Protein AF-A0A2H5ZJ92-F1 (afdb_monomer)

Secondary structure (DSSP, 8-state):
------HHHHHHHHHTTHHHHHHTT-SEEEEEEEEESSTTS-SEEEEEEEEETTEEEEEEEEESSS-EEEEEEEE--HHHHHHHHHHHHHHSEEEE---

Sequence (99 aa):
MKRTISAKSERILRDLGVLPRLTAGERLVTAGTVYALDEEARVLASLVFVLEGDVLCVGYAVNRGTGWQIVEQEPYSLRSLGYWQRWLKRHGVPVFSPP

Nearest PDB structures (foldseek):
  1srq-assembly2_C  TM=3.439E-01  e=6.550E-01  Homo sapiens
  5h7z-assembly1_A  TM=3.379E-01  e=4.972E+00  Pseudomonas aeruginosa PAO1
  8xb5-assembly1_A  TM=4.411E-01  e=7.457E+00  Acinetobacter phage SH-Ab 15497
  2h2u-assembly1_A  TM=4.339E-01  e=7.457E+00  Homo sapiens
  1s1d-assembly2_B  TM=4.580E-01  e=7.901E+00  Homo sapiens

Mean predicted aligned error: 4.13 Å

Structure (mmCIF, N/CA/C/O backbone):
data_AF-A0A2H5ZJ92-F1
#
_entry.id   AF-A0A2H5ZJ92-F1
#
loop_
_atom_site.group_PDB
_atom_site.id
_atom_site.type_symbol
_atom_site.label_atom_id
_atom_site.label_alt_id
_atom_site.label_comp_id
_atom_site.label_asym_id
_atom_site.label_entity_id
_atom_site.label_seq_id
_atom_site.pdbx_PDB_ins_code
_atom_site.Cartn_x
_atom_site.Cartn_y
_atom_site.Cartn_z
_atom_site.occupancy
_atom_site.B_iso_or_equiv
_atom_site.auth_seq_id
_atom_site.auth_comp_id
_atom_site.auth_asym_id
_atom_site.auth_atom_id
_atom_site.pdbx_PDB_model_num
ATOM 1 N N . MET A 1 1 ? -18.573 2.763 12.282 1.00 49.00 1 MET A N 1
ATOM 2 C CA . MET A 1 1 ? -17.255 2.099 12.404 1.00 49.00 1 MET A CA 1
ATOM 3 C C . MET A 1 1 ? -16.713 2.255 13.822 1.00 49.00 1 MET A C 1
ATOM 5 O O . MET A 1 1 ? -16.180 3.305 14.147 1.00 49.00 1 MET A O 1
ATOM 9 N N . LYS A 1 2 ? -16.844 1.244 14.690 1.00 43.53 2 LYS A N 1
ATOM 10 C CA . LYS A 1 2 ? -16.022 1.173 15.911 1.00 43.53 2 LYS A CA 1
ATOM 11 C C . LYS A 1 2 ? -14.769 0.384 15.557 1.00 43.53 2 LYS A C 1
ATOM 13 O O . LYS A 1 2 ? -14.826 -0.837 15.461 1.00 43.53 2 LYS A O 1
ATOM 18 N N . ARG A 1 3 ? -13.656 1.078 15.319 1.00 55.44 3 ARG A N 1
ATOM 19 C CA . ARG A 1 3 ? -12.347 0.439 15.192 1.00 55.44 3 ARG A CA 1
ATOM 20 C C . ARG A 1 3 ? -11.290 1.173 15.973 1.00 55.44 3 ARG A C 1
ATOM 22 O O . ARG A 1 3 ? -10.970 2.320 15.695 1.00 55.44 3 ARG A O 1
ATOM 29 N N . THR A 1 4 ? -10.727 0.431 16.908 1.00 65.88 4 THR A N 1
ATOM 30 C CA . THR A 1 4 ? -9.559 0.745 17.717 1.00 65.88 4 THR A CA 1
ATOM 31 C C . THR A 1 4 ? -8.291 0.662 16.856 1.00 65.88 4 THR A C 1
ATOM 33 O O . THR A 1 4 ? -7.381 -0.107 17.150 1.00 65.88 4 THR A O 1
ATOM 36 N N . ILE A 1 5 ? -8.220 1.402 15.742 1.00 77.56 5 ILE A N 1
ATOM 37 C CA . ILE A 1 5 ? -6.914 1.678 15.128 1.00 77.56 5 ILE A CA 1
ATOM 38 C C . ILE A 1 5 ? -6.208 2.626 16.094 1.00 77.56 5 ILE A C 1
ATOM 40 O O . ILE A 1 5 ? -6.795 3.609 16.539 1.00 77.56 5 ILE A O 1
ATOM 44 N N . SER A 1 6 ? -4.978 2.307 16.494 1.00 87.75 6 SER A N 1
ATOM 45 C CA . SER A 1 6 ? -4.256 3.160 17.442 1.00 87.75 6 SER A CA 1
ATOM 46 C C . SER A 1 6 ? -4.057 4.563 16.858 1.00 87.75 6 SER A C 1
ATOM 48 O O . SER A 1 6 ? -3.879 4.698 15.648 1.00 87.75 6 SER A O 1
ATOM 50 N N . ALA A 1 7 ? -3.990 5.600 17.700 1.00 90.19 7 ALA A N 1
ATOM 51 C CA . ALA A 1 7 ? -3.742 6.978 17.248 1.00 90.19 7 ALA A CA 1
ATOM 52 C C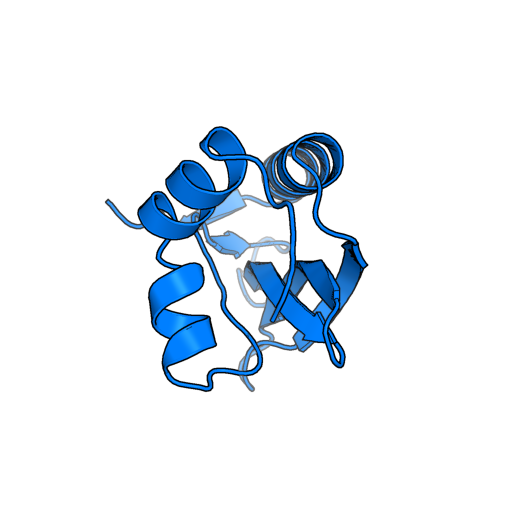 . ALA A 1 7 ? -2.477 7.097 16.372 1.00 90.19 7 ALA A C 1
ATOM 54 O O . ALA A 1 7 ? -2.428 7.863 15.412 1.00 90.19 7 ALA A O 1
ATOM 55 N N . LYS A 1 8 ? -1.458 6.271 16.654 1.00 92.38 8 LYS A N 1
ATOM 56 C CA . LYS A 1 8 ? -0.255 6.155 15.820 1.00 92.38 8 LYS A CA 1
ATOM 57 C C . LYS A 1 8 ? -0.569 5.647 14.410 1.00 92.38 8 LYS A C 1
ATOM 59 O O . LYS A 1 8 ? -0.042 6.194 13.447 1.00 92.38 8 LYS A O 1
ATOM 64 N N . SER A 1 9 ? -1.384 4.600 14.300 1.00 93.25 9 SER A N 1
ATOM 65 C CA . SER A 1 9 ? -1.799 4.041 13.010 1.00 93.25 9 SER A CA 1
ATOM 66 C C . SER A 1 9 ? -2.641 5.039 12.231 1.00 93.25 9 SER A C 1
ATOM 68 O O . SER A 1 9 ? -2.400 5.244 11.050 1.00 93.25 9 SER A O 1
ATOM 70 N N . GLU A 1 10 ? -3.581 5.702 12.906 1.00 93.19 10 GLU A N 1
ATOM 71 C CA . GLU A 1 10 ? -4.419 6.717 12.278 1.00 93.19 10 GLU A CA 1
ATOM 72 C C . GLU A 1 10 ? -3.577 7.860 11.702 1.00 93.19 10 GLU A C 1
ATOM 74 O O . GLU A 1 10 ? -3.746 8.214 10.537 1.00 93.19 10 GLU A O 1
ATOM 79 N N . ARG A 1 11 ? -2.613 8.381 12.477 1.00 94.94 11 ARG A N 1
ATOM 80 C CA . ARG A 1 11 ? -1.684 9.413 12.000 1.00 94.94 11 ARG A CA 1
ATOM 81 C C . ARG A 1 11 ? -0.919 8.951 10.762 1.00 94.94 11 ARG A C 1
ATOM 83 O O . ARG A 1 11 ? -0.947 9.637 9.755 1.00 94.94 11 ARG A O 1
ATOM 90 N N . ILE A 1 12 ? -0.314 7.762 10.804 1.00 94.81 12 ILE A N 1
ATOM 91 C CA . ILE A 1 12 ? 0.434 7.215 9.660 1.00 94.81 12 ILE A CA 1
ATOM 92 C C . ILE A 1 12 ? -0.456 7.092 8.420 1.00 94.81 12 ILE A C 1
ATOM 94 O O . ILE A 1 12 ? -0.055 7.482 7.330 1.00 94.81 12 ILE A O 1
ATOM 98 N N . LEU A 1 13 ? -1.666 6.554 8.565 1.00 94.81 13 LEU A N 1
ATOM 99 C CA . LEU A 1 13 ? -2.587 6.394 7.442 1.00 94.81 13 LEU A CA 1
ATOM 100 C C . LEU A 1 13 ? -3.076 7.747 6.900 1.00 94.81 13 LEU A C 1
ATOM 102 O O . LEU A 1 13 ? -3.378 7.855 5.714 1.00 94.81 13 LEU A O 1
ATOM 106 N N . ARG A 1 14 ? -3.153 8.781 7.741 1.00 94.62 14 ARG A N 1
ATOM 107 C CA . ARG A 1 14 ? -3.448 10.153 7.317 1.00 94.62 14 ARG A CA 1
ATOM 108 C C . ARG A 1 14 ? -2.273 10.771 6.560 1.00 94.62 14 ARG A C 1
ATOM 110 O O . ARG A 1 14 ? -2.499 11.316 5.486 1.00 94.62 14 ARG A O 1
ATOM 117 N N . ASP A 1 15 ? -1.054 10.618 7.073 1.00 94.19 15 ASP A N 1
ATOM 118 C CA . ASP A 1 15 ? 0.181 11.114 6.448 1.00 94.19 15 ASP A CA 1
ATOM 119 C C . ASP A 1 15 ? 0.420 10.453 5.081 1.00 94.19 15 ASP A C 1
ATOM 121 O O . ASP A 1 15 ? 0.846 11.100 4.133 1.00 94.19 15 ASP A O 1
ATOM 125 N N . LEU A 1 16 ? 0.066 9.171 4.944 1.00 93.69 16 LEU A N 1
ATOM 126 C CA . LEU A 1 16 ? 0.095 8.442 3.671 1.00 93.69 16 LEU A CA 1
ATOM 127 C C . LEU A 1 16 ? -1.059 8.809 2.717 1.00 93.69 16 LEU A C 1
ATOM 129 O O . LEU A 1 16 ? -1.148 8.245 1.628 1.00 93.69 16 LEU A O 1
ATOM 133 N N . GLY A 1 17 ? -1.982 9.688 3.121 1.00 94.62 17 GLY A N 1
ATOM 134 C CA . GLY A 1 17 ? -3.162 10.055 2.333 1.00 94.62 17 GLY A CA 1
ATOM 135 C C . GLY A 1 17 ? -4.211 8.944 2.201 1.00 94.62 17 GLY A C 1
ATOM 136 O O . GLY A 1 17 ? -5.143 9.070 1.409 1.00 94.62 17 GLY A O 1
ATOM 137 N N . VAL A 1 18 ? -4.102 7.865 2.980 1.00 95.44 18 VAL A N 1
ATOM 138 C CA . VAL A 1 18 ? -4.975 6.686 2.886 1.00 95.44 18 VAL A CA 1
ATOM 139 C C . VAL A 1 18 ? -6.363 6.966 3.449 1.00 95.44 18 VAL A C 1
ATOM 141 O O . VAL A 1 18 ? -7.361 6.737 2.770 1.00 95.44 18 VAL A O 1
ATOM 144 N N . LEU A 1 19 ? -6.449 7.485 4.679 1.00 92.44 19 LEU A N 1
ATOM 145 C CA . LEU A 1 19 ? -7.747 7.702 5.335 1.00 92.44 19 LEU A CA 1
ATOM 146 C C . LEU A 1 19 ? -8.665 8.664 4.572 1.00 92.44 19 LEU A C 1
ATOM 148 O O . LEU A 1 19 ? -9.839 8.321 4.421 1.00 92.44 19 LEU A O 1
ATOM 152 N N . PRO A 1 20 ? -8.196 9.828 4.073 1.00 92.69 20 PRO A N 1
ATOM 153 C CA . PRO A 1 20 ? -9.054 10.726 3.304 1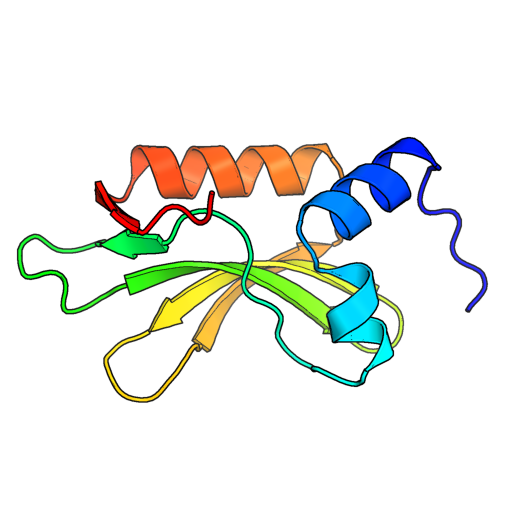.00 92.69 20 PRO A CA 1
ATOM 154 C C . PRO A 1 20 ? -9.641 10.051 2.060 1.00 92.69 20 PRO A C 1
ATOM 156 O O . PRO A 1 20 ? -10.834 10.178 1.803 1.00 92.69 20 PRO A O 1
ATOM 159 N N . ARG A 1 21 ? -8.825 9.276 1.336 1.00 94.94 21 ARG A N 1
ATOM 160 C CA . ARG A 1 21 ? -9.218 8.589 0.098 1.00 94.94 21 ARG A CA 1
ATOM 161 C C . ARG A 1 21 ? -10.200 7.446 0.347 1.00 94.94 21 ARG A C 1
ATOM 163 O O . ARG A 1 21 ? -11.234 7.369 -0.311 1.00 94.94 21 ARG A O 1
ATOM 170 N N . LEU A 1 22 ? -9.949 6.621 1.366 1.00 91.56 22 LEU A N 1
ATOM 171 C CA . LEU A 1 22 ? -10.905 5.592 1.792 1.00 91.56 22 LEU A CA 1
ATOM 172 C C . LEU A 1 22 ? -12.234 6.210 2.257 1.00 91.56 22 LEU A C 1
ATOM 174 O O . LEU A 1 22 ? -13.301 5.690 1.944 1.00 91.56 22 LEU A O 1
ATOM 178 N N . THR A 1 23 ? -12.186 7.347 2.960 1.00 89.94 23 THR A N 1
ATOM 179 C CA . THR A 1 23 ? -13.390 8.072 3.412 1.00 89.94 23 THR A CA 1
ATOM 180 C C . THR A 1 23 ? -14.176 8.662 2.238 1.00 89.94 23 THR A C 1
ATOM 182 O O . THR A 1 23 ? -15.401 8.719 2.292 1.00 89.94 23 THR A O 1
ATOM 185 N N . ALA A 1 24 ? -13.493 9.045 1.156 1.00 92.38 24 ALA A N 1
ATOM 186 C CA . ALA A 1 24 ? -14.111 9.474 -0.097 1.00 92.38 24 ALA A CA 1
ATOM 187 C C . ALA A 1 24 ? -14.721 8.315 -0.916 1.00 92.38 24 ALA A C 1
ATOM 189 O O . ALA A 1 24 ? -15.305 8.551 -1.970 1.00 92.38 24 ALA A O 1
ATOM 190 N N . GLY A 1 25 ? -14.611 7.070 -0.438 1.00 92.12 25 GLY A N 1
ATOM 191 C CA . GLY A 1 25 ? -15.199 5.890 -1.071 1.00 92.12 25 GLY A CA 1
ATOM 192 C C . GLY A 1 25 ? -14.279 5.169 -2.057 1.00 92.12 25 GLY A C 1
ATOM 193 O O . GLY A 1 25 ? -14.737 4.260 -2.754 1.00 92.12 25 GLY A O 1
ATOM 194 N N . GLU A 1 26 ? -12.991 5.526 -2.123 1.00 93.69 26 GLU A N 1
ATOM 195 C CA . GLU A 1 26 ? -12.031 4.761 -2.918 1.00 93.69 26 GLU A CA 1
ATOM 196 C C . GLU A 1 26 ? -11.886 3.342 -2.356 1.00 93.69 26 GLU A C 1
ATOM 198 O O . GLU A 1 26 ? -11.605 3.142 -1.175 1.00 93.69 26 GLU A O 1
ATOM 203 N N . ARG A 1 27 ? -12.065 2.337 -3.218 1.00 90.44 27 ARG A N 1
ATOM 204 C CA . ARG A 1 27 ? -11.956 0.920 -2.830 1.00 90.44 27 ARG A CA 1
ATOM 205 C C . ARG A 1 27 ? -10.510 0.436 -2.749 1.00 90.44 27 ARG A C 1
ATOM 207 O O . ARG A 1 27 ? -10.226 -0.518 -2.032 1.00 90.44 27 ARG A O 1
ATOM 214 N N . LEU A 1 28 ? -9.622 1.084 -3.501 1.00 93.69 28 LEU A N 1
ATOM 215 C CA . LEU A 1 28 ? -8.209 0.753 -3.610 1.00 93.69 28 LEU A CA 1
ATOM 216 C C . LEU A 1 28 ? -7.392 2.035 -3.578 1.00 93.69 28 LEU A C 1
ATOM 218 O O . LEU A 1 28 ? -7.525 2.878 -4.459 1.00 93.69 28 LEU A O 1
ATOM 222 N N . VAL A 1 29 ? -6.528 2.156 -2.574 1.00 96.81 29 VAL A N 1
ATOM 223 C CA . VAL A 1 29 ? -5.688 3.334 -2.375 1.00 96.81 29 VAL A CA 1
ATOM 224 C C . VAL A 1 29 ? -4.225 2.932 -2.437 1.00 96.81 29 VAL A C 1
ATOM 226 O O . VAL A 1 29 ? -3.718 2.255 -1.547 1.00 96.81 29 VAL A O 1
ATOM 229 N N . THR A 1 30 ? -3.531 3.365 -3.485 1.00 96.12 30 THR A N 1
ATOM 230 C CA . THR A 1 30 ? -2.069 3.270 -3.568 1.00 96.12 30 THR A CA 1
ATOM 231 C C . THR A 1 30 ? -1.420 4.384 -2.753 1.00 96.12 30 THR A C 1
ATOM 233 O O . THR A 1 30 ? -1.920 5.514 -2.750 1.00 96.12 30 THR A O 1
ATOM 236 N N . ALA A 1 31 ? -0.305 4.095 -2.088 1.00 95.06 31 ALA A N 1
ATOM 237 C CA . ALA A 1 31 ? 0.388 5.065 -1.247 1.00 95.06 31 ALA A CA 1
ATOM 238 C C . ALA A 1 31 ? 1.913 4.913 -1.302 1.00 95.06 31 ALA A C 1
ATOM 240 O O . ALA A 1 31 ? 2.449 3.811 -1.378 1.00 95.06 31 ALA A O 1
ATOM 241 N N . GLY A 1 32 ? 2.617 6.038 -1.174 1.00 91.25 32 GLY A N 1
ATOM 242 C CA . GLY A 1 32 ? 4.077 6.070 -1.146 1.00 91.25 32 GLY A CA 1
ATOM 243 C C . GLY A 1 32 ? 4.722 5.767 -2.499 1.00 91.25 32 GLY A C 1
ATOM 244 O O . GLY A 1 32 ? 4.170 6.075 -3.555 1.00 91.25 32 GLY A O 1
ATOM 245 N N . THR A 1 33 ? 5.930 5.210 -2.448 1.00 94.94 33 THR A N 1
ATOM 246 C CA . THR A 1 33 ? 6.767 4.963 -3.623 1.00 94.94 33 THR A CA 1
ATOM 247 C C . THR A 1 33 ? 6.161 3.912 -4.557 1.00 94.94 33 THR A C 1
ATOM 249 O O . THR A 1 33 ? 5.638 2.882 -4.124 1.00 94.94 33 THR A O 1
ATOM 252 N N . VAL A 1 34 ? 6.271 4.170 -5.857 1.00 96.50 34 VAL A N 1
ATOM 253 C CA . VAL A 1 34 ? 6.047 3.210 -6.935 1.00 96.50 34 VAL A CA 1
ATOM 254 C C . VAL A 1 34 ? 7.395 2.638 -7.360 1.00 96.50 34 VAL A C 1
ATOM 256 O O . VAL A 1 34 ? 8.368 3.373 -7.540 1.00 96.50 34 VAL A O 1
ATOM 259 N N . TYR A 1 35 ? 7.438 1.324 -7.530 1.00 97.00 35 TYR A N 1
ATOM 260 C CA . TYR A 1 35 ? 8.621 0.553 -7.882 1.00 97.00 35 TYR A CA 1
ATOM 261 C C . TYR A 1 35 ? 8.411 -0.152 -9.222 1.00 97.00 35 TYR A C 1
ATOM 263 O O . TYR A 1 35 ? 7.333 -0.682 -9.458 1.00 97.00 35 TYR A O 1
ATOM 271 N N . ALA A 1 36 ? 9.420 -0.208 -10.081 1.00 96.62 36 ALA A N 1
ATOM 272 C CA . ALA A 1 36 ? 9.455 -1.140 -11.203 1.00 96.62 36 ALA A CA 1
ATOM 273 C C . ALA A 1 36 ? 9.920 -2.516 -10.708 1.00 96.62 36 ALA A C 1
ATOM 275 O O . ALA A 1 36 ? 10.912 -2.599 -9.982 1.00 96.62 36 ALA A O 1
ATOM 276 N N . LEU A 1 37 ? 9.200 -3.580 -11.071 1.00 94.12 37 LEU A N 1
ATOM 277 C CA . LEU A 1 37 ? 9.560 -4.971 -10.757 1.00 94.12 37 LEU A CA 1
ATOM 278 C C . 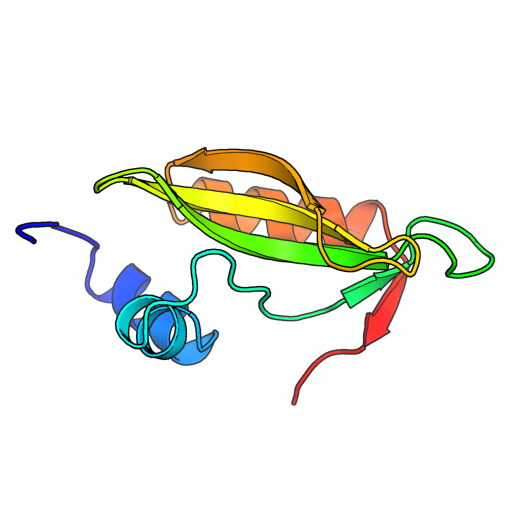LEU A 1 37 ? 10.330 -5.665 -11.889 1.00 94.12 37 LEU A C 1
ATOM 280 O O . LEU A 1 37 ? 10.824 -6.774 -11.703 1.00 94.12 37 LEU A O 1
ATOM 284 N N . ASP A 1 38 ? 10.419 -5.029 -13.052 1.00 91.81 38 ASP A N 1
ATOM 285 C CA . ASP A 1 38 ? 11.185 -5.472 -14.210 1.00 91.81 38 ASP A CA 1
ATOM 286 C C . ASP A 1 38 ? 12.113 -4.355 -14.714 1.00 91.81 38 ASP A C 1
ATOM 288 O O . ASP A 1 38 ? 11.933 -3.177 -14.403 1.00 91.81 38 ASP A O 1
ATOM 292 N N . GLU A 1 39 ? 13.132 -4.727 -15.492 1.00 85.38 39 GLU A N 1
ATOM 293 C CA . GLU A 1 39 ? 14.134 -3.780 -16.010 1.00 85.38 39 GLU A CA 1
ATOM 294 C C . GLU A 1 39 ? 13.534 -2.764 -16.993 1.00 85.38 39 GLU A C 1
ATOM 296 O O . GLU A 1 39 ? 13.994 -1.629 -17.085 1.00 85.38 39 GLU A O 1
ATOM 301 N N . GLU A 1 40 ? 12.478 -3.158 -17.706 1.00 87.00 40 GLU A N 1
ATOM 302 C CA . GLU A 1 40 ? 11.792 -2.321 -18.694 1.00 87.00 40 GLU A CA 1
ATOM 303 C C . GLU A 1 40 ? 10.683 -1.443 -18.082 1.00 87.00 40 GLU A C 1
ATOM 305 O O . GLU A 1 40 ? 9.995 -0.734 -18.818 1.00 87.00 40 GLU A O 1
ATOM 310 N N . ALA A 1 41 ? 10.483 -1.497 -16.759 1.00 86.38 41 ALA A N 1
ATOM 311 C CA . ALA A 1 41 ? 9.436 -0.785 -16.022 1.00 86.38 41 ALA A CA 1
ATOM 312 C C . ALA A 1 41 ? 8.010 -0.981 -16.582 1.00 86.38 41 ALA A C 1
ATOM 314 O O . ALA A 1 41 ? 7.159 -0.091 -16.480 1.00 86.38 41 ALA A O 1
ATOM 315 N N . ARG A 1 42 ? 7.726 -2.153 -17.162 1.00 90.38 42 ARG A N 1
ATOM 316 C CA . ARG A 1 42 ? 6.390 -2.525 -17.661 1.00 90.38 42 ARG A CA 1
ATOM 317 C C . ARG A 1 42 ? 5.498 -3.039 -16.538 1.00 90.38 42 ARG A C 1
ATOM 319 O O . ARG A 1 42 ? 4.273 -3.000 -16.665 1.00 90.38 42 ARG A O 1
ATOM 326 N N . VAL A 1 43 ? 6.093 -3.498 -15.437 1.00 95.12 43 VAL A N 1
ATOM 327 C CA . VAL A 1 43 ? 5.378 -3.924 -14.234 1.00 95.12 43 VAL A CA 1
ATOM 328 C C . VAL A 1 43 ? 5.708 -2.978 -13.089 1.00 95.12 43 VAL A C 1
ATOM 330 O O . VAL A 1 43 ? 6.748 -3.087 -12.442 1.00 95.12 43 VAL A O 1
ATOM 333 N N . LEU A 1 44 ? 4.786 -2.060 -12.807 1.00 96.94 44 LEU A N 1
ATOM 334 C CA . LEU A 1 44 ? 4.888 -1.164 -11.659 1.00 96.94 44 LEU A CA 1
ATOM 335 C C . LEU A 1 44 ? 4.231 -1.797 -10.439 1.00 96.94 44 LEU A C 1
ATOM 337 O O . LEU A 1 44 ? 3.194 -2.432 -10.571 1.00 96.94 44 LEU A O 1
ATOM 341 N N . ALA A 1 45 ? 4.784 -1.590 -9.252 1.00 97.44 45 ALA A N 1
ATOM 342 C CA . ALA A 1 45 ? 4.253 -2.049 -7.980 1.00 97.44 45 ALA A CA 1
ATOM 343 C C . ALA A 1 45 ? 4.191 -0.905 -6.971 1.00 97.44 45 ALA A C 1
ATOM 345 O O . ALA A 1 45 ? 5.072 -0.047 -6.926 1.00 97.44 45 ALA A O 1
ATOM 346 N N . SER A 1 46 ? 3.157 -0.885 -6.141 1.00 97.69 46 SER A N 1
ATOM 347 C CA . SER A 1 46 ? 3.009 0.112 -5.082 1.00 97.69 46 SER A CA 1
ATOM 348 C C . SER A 1 46 ? 2.336 -0.495 -3.861 1.00 97.69 46 SER A C 1
ATOM 350 O O . SER A 1 46 ? 1.596 -1.478 -3.964 1.00 97.69 46 SER A O 1
ATOM 352 N N . LEU A 1 47 ? 2.603 0.101 -2.701 1.00 98.06 47 LEU A N 1
ATOM 353 C CA . LEU A 1 47 ? 1.914 -0.230 -1.464 1.00 98.06 47 LEU A CA 1
ATOM 354 C C . LEU A 1 47 ? 0.438 0.139 -1.629 1.00 98.06 47 LEU A C 1
ATOM 356 O O . LEU A 1 47 ? 0.114 1.232 -2.096 1.00 98.06 47 LEU A O 1
ATOM 360 N N . VAL A 1 48 ? -0.454 -0.766 -1.239 1.00 98.00 48 VAL A N 1
ATOM 361 C CA . VAL A 1 48 ? -1.895 -0.581 -1.408 1.00 98.00 48 VAL A CA 1
ATOM 362 C C . VAL A 1 48 ? -2.638 -0.800 -0.100 1.00 98.00 48 VAL A C 1
ATOM 364 O O . VAL A 1 48 ? -2.250 -1.635 0.716 1.00 98.00 48 VAL A O 1
ATOM 367 N N . PHE A 1 49 ? -3.714 -0.042 0.077 1.00 97.75 49 PHE A N 1
ATOM 368 C CA . PHE A 1 49 ? -4.659 -0.149 1.175 1.00 97.75 49 PHE A CA 1
ATOM 369 C C . PHE A 1 49 ? -6.066 -0.327 0.622 1.00 97.75 49 PHE A C 1
ATOM 371 O O . PHE A 1 49 ? -6.471 0.401 -0.289 1.00 97.75 49 PHE A O 1
ATOM 378 N N . VAL A 1 50 ? -6.817 -1.263 1.197 1.00 96.00 50 VAL A N 1
ATOM 379 C CA . VAL A 1 50 ? -8.205 -1.539 0.808 1.00 96.00 50 VAL A CA 1
ATOM 380 C C . VAL A 1 50 ? -9.088 -1.776 2.022 1.00 96.00 50 VAL A C 1
ATOM 382 O O . VAL A 1 50 ? -8.605 -2.187 3.079 1.00 96.00 50 VAL A O 1
ATOM 385 N N . LEU A 1 51 ? -10.389 -1.538 1.859 1.00 93.31 51 LEU A N 1
ATOM 386 C CA . LEU A 1 51 ? -11.408 -1.939 2.825 1.00 93.31 51 LEU A CA 1
ATOM 387 C C . LEU A 1 51 ? -12.148 -3.180 2.315 1.00 93.31 51 LEU A C 1
ATOM 389 O O . LEU A 1 51 ? -12.896 -3.109 1.341 1.00 93.31 51 LEU A O 1
ATOM 393 N N . GLU A 1 52 ? -11.957 -4.308 2.993 1.00 90.56 52 GLU A N 1
ATOM 394 C CA . GLU A 1 52 ? -12.705 -5.546 2.779 1.00 90.56 52 GLU A CA 1
ATOM 395 C C . GLU A 1 52 ? -13.802 -5.681 3.833 1.00 90.56 52 GLU A C 1
ATOM 397 O O . GLU A 1 52 ? -13.568 -6.082 4.978 1.00 90.56 52 GLU A O 1
ATOM 402 N N . GLY A 1 53 ? -15.017 -5.278 3.453 1.00 88.50 53 GLY A N 1
ATOM 403 C CA . GLY A 1 53 ? -16.090 -5.056 4.416 1.00 88.50 53 GLY A CA 1
ATOM 404 C C . GLY A 1 53 ? -15.658 -3.975 5.400 1.00 88.50 53 GLY A C 1
ATOM 405 O O . GLY A 1 53 ? -15.360 -2.851 5.002 1.00 88.50 53 GLY A O 1
ATOM 406 N N . ASP A 1 54 ? -15.555 -4.328 6.678 1.00 87.06 54 ASP A N 1
ATOM 407 C CA . ASP A 1 54 ? -14.995 -3.412 7.662 1.00 87.06 54 ASP A CA 1
ATOM 408 C C . ASP A 1 54 ? -13.460 -3.455 7.704 1.00 87.06 54 ASP A C 1
ATOM 410 O O . ASP A 1 54 ? -12.867 -2.502 8.199 1.00 87.06 54 ASP A O 1
ATOM 414 N N . VAL A 1 55 ? -12.790 -4.537 7.264 1.00 91.31 55 VAL A N 1
ATOM 415 C CA . VAL A 1 55 ? -11.343 -4.832 7.441 1.00 91.31 55 VAL A CA 1
ATOM 416 C C . VAL A 1 55 ? -10.453 -3.931 6.595 1.00 91.31 55 VAL A C 1
ATOM 418 O O . VAL A 1 55 ? -10.527 -3.957 5.380 1.00 91.31 55 VAL A O 1
ATOM 421 N N . LEU A 1 56 ? -9.591 -3.138 7.247 1.00 94.12 56 LEU A N 1
ATOM 422 C CA . LEU A 1 56 ? -8.534 -2.414 6.547 1.00 94.12 56 LEU A CA 1
ATOM 423 C C . LEU A 1 56 ? -7.410 -3.410 6.295 1.00 94.12 56 LEU A C 1
ATOM 425 O O . LEU A 1 56 ? -6.856 -3.949 7.255 1.00 94.12 56 LEU A O 1
ATOM 429 N N . CYS A 1 57 ? -7.077 -3.624 5.032 1.00 96.94 57 CYS A N 1
ATOM 430 C CA . CYS A 1 57 ? -5.979 -4.475 4.600 1.00 96.94 57 CYS A CA 1
ATOM 431 C C . CYS A 1 57 ? -4.857 -3.618 4.001 1.00 96.94 57 CYS A C 1
ATOM 433 O O . CYS A 1 57 ? -5.091 -2.507 3.520 1.00 96.94 57 CYS A O 1
ATOM 435 N N . VAL A 1 58 ? -3.633 -4.135 4.058 1.00 98.12 58 VAL A N 1
ATOM 436 C CA . VAL A 1 58 ? -2.441 -3.553 3.436 1.00 98.12 58 VAL A CA 1
ATOM 437 C C . VAL A 1 58 ? -1.680 -4.632 2.683 1.00 98.12 58 VAL A C 1
ATOM 439 O O . VAL A 1 58 ? -1.620 -5.781 3.120 1.00 98.12 58 VAL A O 1
ATOM 442 N N . GLY A 1 59 ? -1.099 -4.256 1.554 1.00 98.25 59 GLY A N 1
ATOM 443 C CA . GLY A 1 59 ? -0.438 -5.184 0.653 1.00 98.25 59 GLY A CA 1
ATOM 444 C C . GLY A 1 59 ? 0.338 -4.471 -0.437 1.00 98.25 59 GLY A C 1
ATOM 445 O O . GLY A 1 59 ? 0.716 -3.305 -0.284 1.00 98.25 59 GLY A O 1
ATOM 446 N N . TYR A 1 60 ? 0.502 -5.140 -1.571 1.00 97.81 60 TYR A N 1
ATOM 447 C CA . TYR A 1 60 ? 0.954 -4.498 -2.798 1.00 97.81 60 TYR A CA 1
ATOM 448 C C . TYR A 1 60 ? 0.010 -4.778 -3.964 1.00 97.81 60 TYR A C 1
ATOM 450 O O . TYR A 1 60 ? -0.612 -5.837 -4.078 1.00 97.81 60 TYR A O 1
ATOM 458 N N . ALA A 1 61 ? -0.075 -3.794 -4.849 1.00 97.75 61 ALA A N 1
ATOM 459 C CA . ALA A 1 61 ? -0.730 -3.917 -6.136 1.00 97.75 61 ALA A CA 1
ATOM 460 C C . ALA A 1 61 ? 0.293 -3.717 -7.249 1.00 97.75 61 ALA A C 1
ATOM 462 O O . ALA A 1 61 ? 1.273 -2.993 -7.068 1.00 97.75 61 ALA A O 1
ATOM 463 N N . VAL A 1 62 ? 0.034 -4.325 -8.405 1.00 97.00 62 VAL A N 1
ATOM 464 C CA . VAL A 1 62 ? 0.810 -4.128 -9.628 1.00 97.00 62 VAL A CA 1
ATOM 465 C C . VAL A 1 62 ? -0.017 -3.436 -10.704 1.00 97.00 62 VAL A C 1
ATOM 467 O O . VAL A 1 62 ? -1.227 -3.627 -10.779 1.00 97.00 62 VAL A O 1
ATOM 470 N N . ASN A 1 63 ? 0.631 -2.649 -11.554 1.00 96.19 63 ASN A N 1
ATOM 471 C CA . ASN A 1 63 ? 0.045 -2.045 -12.738 1.00 96.19 63 ASN A CA 1
ATOM 472 C C . ASN A 1 63 ? 0.846 -2.472 -13.969 1.00 96.19 63 ASN A C 1
ATOM 474 O O . ASN A 1 63 ? 2.055 -2.253 -14.037 1.00 96.19 63 ASN A O 1
ATOM 478 N N . ARG A 1 64 ? 0.146 -3.092 -14.925 1.00 94.38 64 ARG A N 1
ATOM 479 C CA . ARG A 1 64 ? 0.682 -3.584 -16.206 1.00 94.38 64 ARG A CA 1
ATOM 480 C C . ARG A 1 64 ? 0.133 -2.799 -17.407 1.00 94.38 64 ARG A C 1
ATOM 482 O O . ARG A 1 64 ? -0.050 -3.353 -18.484 1.00 94.38 64 ARG A O 1
ATOM 489 N N . GLY A 1 65 ? -0.225 -1.531 -17.198 1.00 89.94 65 GLY A N 1
ATOM 490 C CA . GLY A 1 65 ? -0.784 -0.630 -18.213 1.00 89.94 65 GLY A CA 1
ATOM 491 C C . GLY A 1 65 ? -2.314 -0.516 -18.219 1.00 89.94 65 GLY A C 1
ATOM 492 O O . GLY A 1 65 ? -2.848 0.371 -18.875 1.00 89.94 65 GLY A O 1
ATOM 493 N N . THR A 1 66 ? -3.031 -1.358 -17.472 1.00 89.00 66 THR A N 1
ATOM 494 C CA . THR A 1 66 ? -4.510 -1.377 -17.427 1.00 89.00 66 THR A CA 1
ATOM 495 C C . THR A 1 66 ? -5.094 -0.923 -16.087 1.00 89.00 66 THR A C 1
ATOM 497 O O . THR A 1 66 ? -6.309 -0.948 -15.902 1.00 89.00 66 THR A O 1
ATOM 500 N N . GLY A 1 67 ? -4.241 -0.482 -15.157 1.00 91.88 67 GLY A N 1
ATOM 501 C CA . GLY A 1 67 ? -4.626 -0.058 -13.812 1.00 91.88 67 GLY A CA 1
ATOM 502 C C . GLY A 1 67 ? -4.010 -0.924 -12.714 1.00 91.88 67 GLY A C 1
ATOM 503 O O . GLY A 1 67 ? -3.311 -1.901 -12.980 1.00 91.88 67 GLY A O 1
ATOM 504 N N . TRP A 1 68 ? -4.249 -0.532 -11.463 1.00 95.38 68 TRP A N 1
ATOM 505 C CA . TRP A 1 68 ? -3.717 -1.215 -10.285 1.00 95.38 68 TRP A CA 1
ATOM 506 C C . TRP A 1 68 ? -4.537 -2.459 -9.937 1.00 95.38 68 TRP A C 1
ATOM 508 O O . TRP A 1 68 ? -5.752 -2.383 -9.762 1.00 95.38 68 TRP A O 1
ATOM 518 N N . GLN A 1 69 ? -3.856 -3.592 -9.787 1.00 96.06 69 GLN A N 1
ATOM 519 C CA . GLN A 1 69 ? -4.427 -4.877 -9.396 1.00 96.06 69 GLN A C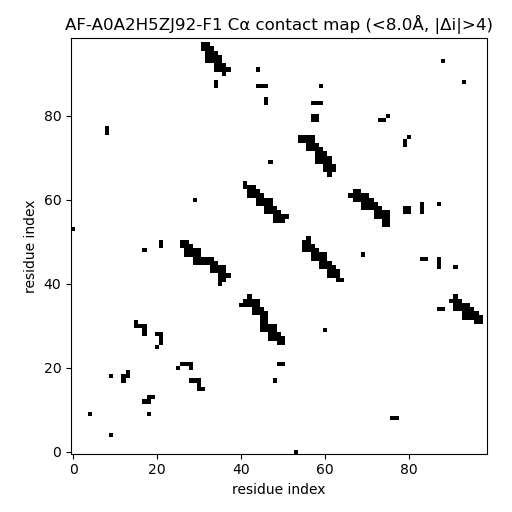A 1
ATOM 520 C C . GLN A 1 69 ? -3.710 -5.400 -8.155 1.00 96.06 69 GLN A C 1
ATOM 522 O O . GLN A 1 69 ? -2.487 -5.527 -8.155 1.00 96.06 69 GLN A O 1
ATOM 527 N N . ILE A 1 70 ? -4.460 -5.697 -7.097 1.00 96.94 70 ILE A N 1
ATOM 528 C CA . ILE A 1 70 ? -3.911 -6.251 -5.853 1.00 96.94 70 ILE A CA 1
ATOM 529 C C . ILE A 1 70 ? -3.347 -7.641 -6.143 1.00 96.94 70 ILE A C 1
ATOM 531 O O . ILE A 1 70 ? -4.012 -8.445 -6.796 1.00 96.94 70 ILE A O 1
ATOM 535 N N . VAL A 1 71 ? -2.130 -7.910 -5.673 1.00 97.25 71 VAL A N 1
ATOM 536 C CA . VAL A 1 71 ? -1.503 -9.233 -5.798 1.00 97.25 71 VAL A CA 1
ATOM 537 C C . VAL A 1 71 ? -1.577 -9.974 -4.473 1.00 97.25 71 VAL A C 1
ATOM 539 O O . VAL A 1 71 ? -2.092 -11.086 -4.418 1.00 97.25 71 VAL A O 1
ATOM 542 N N . GLU A 1 72 ? -1.126 -9.335 -3.396 1.00 97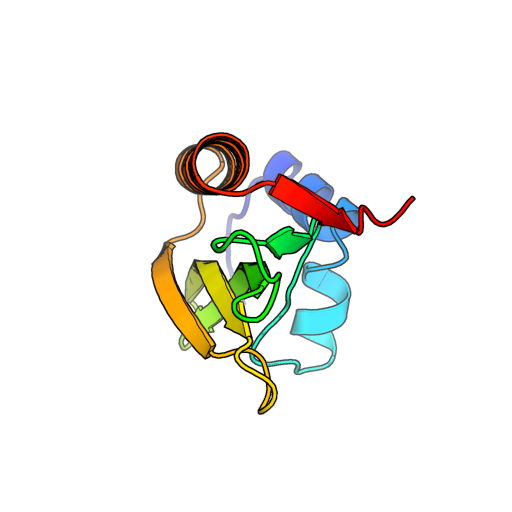.88 72 GLU A N 1
ATOM 543 C CA . GLU A 1 72 ? -1.204 -9.877 -2.042 1.00 97.88 72 GLU A CA 1
ATOM 544 C C . GLU A 1 72 ? -1.553 -8.769 -1.059 1.00 97.88 72 GLU A C 1
ATOM 546 O O . GLU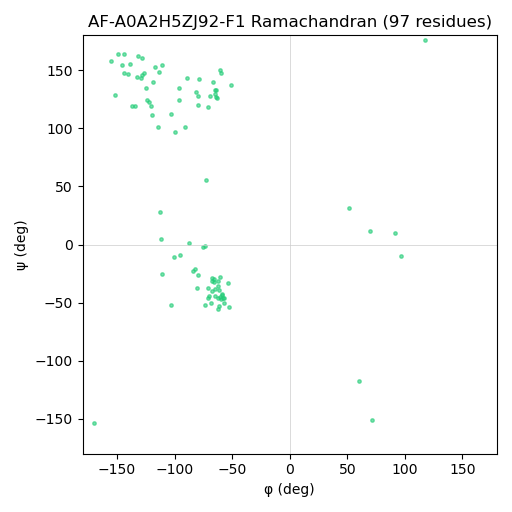 A 1 72 ? -1.145 -7.616 -1.226 1.00 97.88 72 GLU A O 1
ATOM 551 N N . GLN A 1 73 ? -2.296 -9.138 -0.019 1.00 97.50 73 GLN A N 1
ATOM 552 C CA . GLN A 1 73 ? -2.665 -8.259 1.078 1.00 97.50 73 GLN A CA 1
ATOM 553 C C . GLN A 1 73 ? -2.964 -9.062 2.340 1.00 97.50 73 GLN A C 1
ATOM 555 O O . GLN A 1 73 ? -3.322 -10.237 2.287 1.00 97.50 73 GLN A O 1
ATOM 560 N N . GLU A 1 74 ? -2.870 -8.394 3.481 1.00 97.50 74 GLU A N 1
ATOM 561 C CA . GLU A 1 74 ? -3.223 -8.941 4.785 1.00 97.50 74 GLU A CA 1
ATOM 562 C C . GLU A 1 74 ? -3.846 -7.848 5.669 1.00 97.50 74 GLU A C 1
ATOM 564 O O . GLU A 1 74 ? -3.699 -6.656 5.368 1.00 97.50 74 GLU A O 1
ATOM 569 N N . PRO A 1 75 ? -4.528 -8.203 6.773 1.00 96.94 75 PRO A N 1
ATOM 570 C CA . PRO A 1 75 ? -5.057 -7.216 7.704 1.00 96.94 75 PRO A CA 1
ATOM 571 C C . PRO A 1 75 ? -3.999 -6.196 8.146 1.00 96.94 75 PRO A C 1
ATOM 573 O O . PRO A 1 75 ? -2.845 -6.517 8.456 1.00 96.94 75 PRO A O 1
ATOM 576 N N . TYR A 1 76 ? -4.401 -4.930 8.184 1.00 96.19 76 TYR A N 1
ATOM 577 C CA . TYR A 1 76 ? -3.503 -3.841 8.521 1.00 96.19 76 TYR A CA 1
ATOM 578 C C . TYR A 1 76 ? -3.011 -3.936 9.966 1.00 96.19 76 TYR A C 1
ATOM 580 O O . TYR A 1 76 ? -3.773 -4.005 10.930 1.00 96.19 76 TYR A O 1
ATOM 588 N N . SER A 1 77 ? -1.696 -3.836 10.103 1.00 95.69 77 SER A N 1
ATOM 589 C CA . SER A 1 77 ? -0.973 -3.593 11.338 1.00 95.69 77 SER A CA 1
ATOM 590 C C . SER A 1 77 ? 0.301 -2.814 11.006 1.00 95.69 77 SER A C 1
ATOM 592 O O . SER A 1 77 ? 0.762 -2.798 9.864 1.00 95.69 77 SER A O 1
ATOM 594 N N . LEU A 1 78 ? 0.946 -2.207 12.005 1.00 95.56 78 LEU A N 1
ATOM 595 C CA . LEU A 1 78 ? 2.257 -1.578 11.787 1.00 95.56 78 LEU A CA 1
ATOM 596 C C . LEU A 1 78 ? 3.319 -2.592 11.325 1.00 95.56 78 LEU A C 1
ATOM 598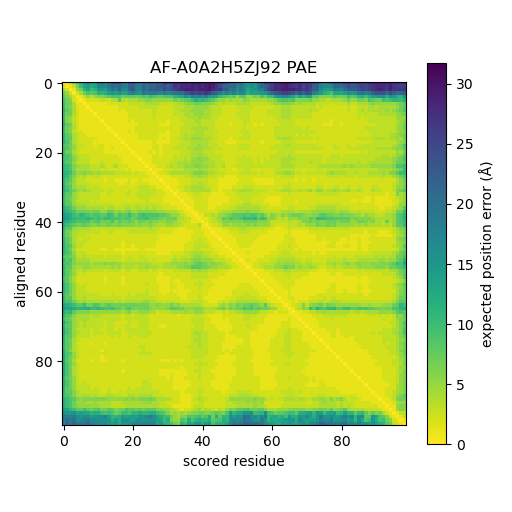 O O . LEU A 1 78 ? 4.258 -2.227 10.617 1.00 95.56 78 LEU A O 1
ATOM 602 N N . ARG A 1 79 ? 3.164 -3.868 11.708 1.00 96.69 79 ARG A N 1
ATOM 603 C CA . ARG A 1 79 ? 4.041 -4.957 11.273 1.00 96.69 79 ARG A CA 1
ATOM 604 C C . ARG A 1 79 ? 3.865 -5.243 9.784 1.00 96.69 79 ARG A C 1
ATOM 606 O O . ARG A 1 79 ? 4.872 -5.280 9.079 1.00 96.69 79 ARG A O 1
ATOM 613 N N . SER A 1 80 ? 2.626 -5.424 9.327 1.00 97.69 80 SER A N 1
ATOM 614 C CA . SER A 1 80 ? 2.322 -5.730 7.926 1.00 97.69 80 SER A CA 1
ATOM 615 C C . SER A 1 80 ? 2.646 -4.553 7.010 1.00 97.69 80 SER A C 1
ATOM 617 O O . SER A 1 80 ? 3.303 -4.740 5.990 1.00 97.69 80 SER A O 1
ATOM 619 N N . LEU A 1 81 ? 2.352 -3.320 7.440 1.00 97.44 81 LEU A N 1
ATOM 620 C CA . LEU A 1 81 ? 2.804 -2.105 6.757 1.00 97.44 81 LEU A CA 1
ATOM 621 C C . LEU A 1 81 ? 4.324 -2.110 6.532 1.00 97.44 81 LEU A C 1
ATOM 623 O O . LEU A 1 81 ? 4.798 -1.969 5.405 1.00 97.44 81 LEU A O 1
ATOM 627 N N . GLY A 1 82 ? 5.098 -2.303 7.604 1.00 97.62 82 GLY A N 1
ATOM 628 C CA . GLY A 1 82 ? 6.555 -2.315 7.507 1.00 97.62 82 GLY A CA 1
ATOM 629 C C . GLY A 1 82 ? 7.092 -3.489 6.684 1.00 97.62 82 GLY A C 1
ATOM 630 O O . GLY A 1 82 ? 8.132 -3.356 6.041 1.00 97.62 82 GLY A O 1
ATOM 631 N N . TYR A 1 83 ? 6.414 -4.640 6.704 1.00 98.31 83 TYR A N 1
ATOM 632 C CA . TYR A 1 83 ? 6.762 -5.790 5.872 1.00 98.31 83 TYR A CA 1
ATOM 633 C C . TYR A 1 83 ? 6.647 -5.448 4.383 1.00 98.31 83 TYR A C 1
ATOM 635 O O . TYR A 1 83 ? 7.656 -5.535 3.681 1.00 98.31 83 TYR A O 1
ATOM 643 N N . TRP A 1 84 ? 5.486 -4.970 3.928 1.00 98.12 84 TRP A N 1
ATOM 644 C CA . TRP A 1 84 ? 5.250 -4.667 2.514 1.00 98.12 84 TRP A CA 1
ATOM 645 C C . TRP A 1 84 ? 6.125 -3.528 1.992 1.00 98.12 84 TRP A C 1
ATOM 647 O O . TRP A 1 84 ? 6.675 -3.631 0.898 1.00 98.12 84 TRP A O 1
ATOM 657 N N . GLN A 1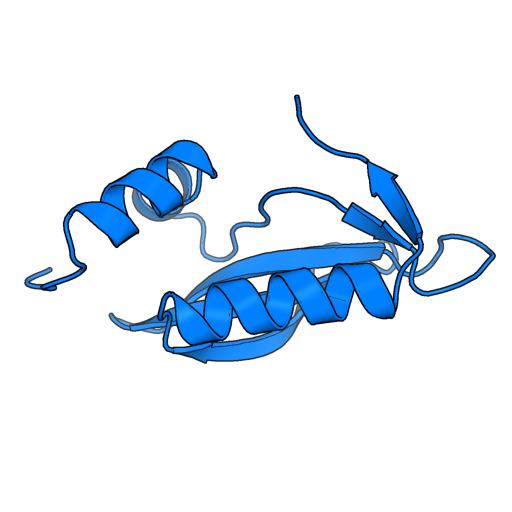 85 ? 6.365 -2.491 2.801 1.00 97.38 85 GLN A N 1
ATOM 658 C CA . GLN A 1 85 ? 7.316 -1.428 2.454 1.00 97.38 85 GLN A CA 1
ATOM 659 C C . GLN A 1 85 ? 8.734 -1.971 2.212 1.00 97.38 85 GLN A C 1
ATOM 661 O O . GLN A 1 85 ? 9.401 -1.583 1.253 1.00 97.38 85 GLN A O 1
ATOM 666 N N . ARG A 1 86 ? 9.213 -2.885 3.070 1.00 97.94 86 ARG A N 1
ATOM 667 C CA . ARG A 1 86 ? 10.535 -3.510 2.898 1.00 97.94 86 ARG A CA 1
ATOM 668 C C . ARG A 1 86 ? 10.570 -4.476 1.724 1.00 97.94 86 ARG A C 1
ATOM 670 O O . ARG A 1 86 ? 11.595 -4.542 1.054 1.00 97.94 86 ARG A O 1
ATOM 677 N N . TRP A 1 87 ? 9.492 -5.223 1.500 1.00 97.75 87 TRP A N 1
ATOM 678 C CA . TRP A 1 87 ? 9.380 -6.137 0.370 1.00 97.75 87 TRP A CA 1
ATOM 679 C C . TRP A 1 87 ? 9.481 -5.363 -0.948 1.00 97.75 87 TRP A C 1
ATOM 681 O O . TRP A 1 87 ? 10.388 -5.626 -1.731 1.00 97.75 87 TRP A O 1
ATOM 691 N N . LEU A 1 88 ? 8.669 -4.316 -1.129 1.00 97.31 88 LEU A N 1
ATOM 692 C CA . LEU A 1 88 ? 8.702 -3.468 -2.325 1.00 97.31 88 LEU A CA 1
ATOM 693 C C . LEU A 1 88 ? 10.085 -2.851 -2.558 1.00 97.31 88 LEU A C 1
ATOM 695 O O . LEU A 1 88 ? 10.632 -2.950 -3.650 1.00 97.31 88 LEU A O 1
ATOM 699 N N . LYS A 1 89 ? 10.702 -2.303 -1.504 1.00 96.31 89 LYS A N 1
ATOM 700 C CA . LYS A 1 89 ? 12.056 -1.739 -1.580 1.00 96.31 89 LYS A CA 1
ATOM 701 C C . LYS A 1 89 ? 13.131 -2.768 -1.950 1.00 96.31 89 LYS A C 1
ATOM 703 O O . LYS A 1 89 ? 14.149 -2.393 -2.519 1.00 96.31 89 LYS A O 1
ATOM 708 N N . ARG A 1 90 ? 12.959 -4.036 -1.566 1.00 96.94 90 ARG A N 1
ATOM 709 C CA . ARG A 1 90 ? 13.917 -5.111 -1.859 1.00 96.94 90 ARG A CA 1
ATOM 710 C C . ARG A 1 90 ? 13.759 -5.649 -3.278 1.00 96.94 90 ARG A C 1
ATOM 712 O O . ARG A 1 90 ? 14.756 -6.030 -3.878 1.00 96.94 90 ARG A O 1
ATOM 719 N N . HIS A 1 91 ? 12.523 -5.741 -3.756 1.00 95.06 91 HIS A N 1
ATOM 720 C CA . HIS A 1 91 ? 12.186 -6.449 -4.988 1.00 95.06 91 HIS A CA 1
ATOM 721 C C . HIS A 1 91 ? 11.978 -5.534 -6.194 1.00 95.06 91 HIS A C 1
ATOM 723 O O . HIS A 1 91 ? 11.906 -6.041 -7.307 1.00 95.06 91 HIS A O 1
ATOM 729 N N . GLY A 1 92 ? 11.892 -4.219 -5.996 1.00 94.19 92 GLY A N 1
ATOM 730 C CA . GLY A 1 92 ? 11.730 -3.277 -7.090 1.00 94.19 92 GLY A CA 1
ATOM 731 C C . GLY A 1 92 ? 12.685 -2.094 -7.032 1.00 94.19 92 GLY A C 1
ATOM 732 O O . GLY A 1 92 ? 13.260 -1.760 -5.995 1.00 94.19 92 GLY A O 1
ATOM 733 N N . VAL A 1 93 ? 12.817 -1.433 -8.176 1.00 94.38 93 VAL A N 1
ATOM 734 C CA . VAL A 1 93 ? 13.595 -0.205 -8.346 1.00 94.38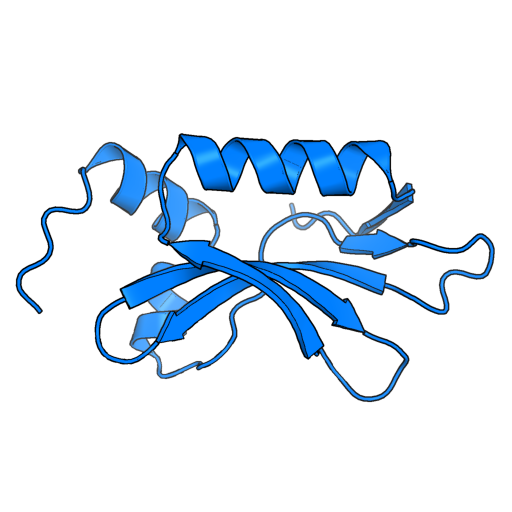 93 VAL A CA 1
ATOM 735 C C . VAL A 1 93 ? 12.642 0.986 -8.233 1.00 94.38 93 VAL A C 1
ATOM 737 O O . VAL A 1 93 ? 11.646 1.020 -8.951 1.00 94.38 93 VAL A O 1
ATOM 740 N N . PRO A 1 94 ? 12.875 1.959 -7.335 1.00 93.94 94 PRO A N 1
ATOM 741 C CA . PRO A 1 94 ? 11.974 3.099 -7.180 1.00 93.94 94 PRO A CA 1
ATOM 742 C C . PRO A 1 94 ? 11.923 3.933 -8.468 1.00 93.94 94 PRO A C 1
ATOM 744 O O . PRO A 1 94 ? 12.957 4.385 -8.950 1.00 93.94 94 PRO A O 1
ATOM 747 N N . VAL A 1 95 ? 10.718 4.160 -8.996 1.00 91.69 95 VAL A N 1
ATOM 748 C CA . VAL A 1 95 ? 10.483 4.972 -10.207 1.00 91.69 95 VAL A CA 1
ATOM 749 C C . VAL A 1 95 ? 9.766 6.285 -9.913 1.00 91.69 95 VAL A C 1
ATOM 751 O O . VAL A 1 95 ? 9.915 7.253 -10.652 1.00 91.69 95 VAL A O 1
ATOM 754 N N . PHE A 1 96 ? 9.003 6.342 -8.822 1.00 82.44 96 PHE A N 1
ATOM 755 C CA . PHE A 1 96 ? 8.328 7.556 -8.377 1.00 82.44 96 PHE A CA 1
ATOM 756 C C . PHE A 1 96 ? 8.152 7.521 -6.865 1.00 82.44 96 PHE A C 1
ATOM 758 O O . PHE A 1 96 ? 7.600 6.563 -6.333 1.00 82.44 96 PHE A O 1
ATOM 765 N N . SER A 1 97 ? 8.571 8.577 -6.177 1.00 67.38 97 SER A N 1
ATOM 766 C CA . SER A 1 97 ? 8.258 8.799 -4.766 1.00 67.38 97 SER A CA 1
ATOM 767 C C . SER A 1 97 ? 7.514 10.126 -4.671 1.00 67.38 97 SER A C 1
ATOM 769 O O . SER A 1 97 ? 8.091 11.137 -5.079 1.00 67.38 97 SER A O 1
ATOM 771 N N . PRO A 1 98 ? 6.258 10.154 -4.189 1.00 60.78 98 PRO A N 1
ATOM 772 C CA . PRO A 1 98 ? 5.607 11.424 -3.903 1.00 60.78 98 PRO A CA 1
ATOM 773 C C . PRO A 1 98 ? 6.425 12.198 -2.845 1.00 60.78 98 PRO A C 1
ATOM 775 O O . PRO A 1 98 ? 7.088 11.551 -2.026 1.00 60.78 98 PRO A O 1
ATOM 778 N N . PRO A 1 99 ? 6.436 13.543 -2.912 1.00 50.59 99 PRO A N 1
ATOM 779 C CA . PRO A 1 99 ? 7.178 14.404 -1.988 1.00 50.59 99 PRO A CA 1
ATOM 780 C C . PRO A 1 99 ? 6.729 14.261 -0.530 1.00 50.59 99 PRO A C 1
ATOM 782 O O . PRO A 1 99 ? 5.560 13.873 -0.297 1.00 50.59 99 PRO A O 1
#

Radius of gyration: 13.27 Å; Cα contacts (8 Å, |Δi|>4): 173; chains: 1; bounding box: 31×24×36 Å

pLDDT: mean 91.52, std 10.66, range [43.53, 98.31]

Foldseek 3Di:
DDDCPDPVNVVVCVVQVNVVCVVVVDQKDFGFFWFQLDPVSQKIKTWIWGQDPNFIKIAMWIDNPPDTDGDDIDGDDPVRVVVRVVVRVVRGHTDDGDD

Solvent-accessible surface area (backbone atoms only — not comparable to full-atom values): 5631 Å² total; per-residue (Å²): 137,96,69,91,66,49,72,68,53,52,50,51,35,48,76,53,51,43,50,65,43,47,73,73,64,47,64,69,39,74,37,70,50,32,20,21,65,43,97,82,53,59,38,32,34,30,38,30,37,35,60,60,83,87,45,52,30,34,26,37,23,38,28,71,88,86,53,80,40,78,76,51,69,44,72,61,43,78,65,52,50,54,48,42,56,50,48,49,65,71,64,26,51,80,76,44,66,73,131